Protein AF-A0A8F1IES5-F1 (afdb_monomer_lite)

pLDDT: mean 73.29, std 11.91, range [41.53, 90.56]

Structure (mmCIF, N/CA/C/O backbone):
data_AF-A0A8F1IES5-F1
#
_entry.id   AF-A0A8F1IES5-F1
#
loop_
_atom_site.group_PDB
_atom_site.id
_atom_site.type_symbol
_atom_site.label_atom_id
_atom_site.label_alt_id
_atom_site.label_comp_id
_atom_site.label_asym_id
_atom_site.label_entity_id
_atom_site.label_seq_id
_atom_site.pdbx_PDB_ins_code
_atom_site.Cartn_x
_atom_site.Cartn_y
_atom_site.Cartn_z
_atom_site.occupancy
_atom_site.B_iso_or_equiv
_atom_site.auth_seq_id
_atom_site.auth_comp_id
_atom_site.auth_asym_id
_atom_site.auth_atom_id
_atom_site.pdbx_PDB_model_num
ATOM 1 N N . MET A 1 1 ? 5.259 17.781 -8.937 1.00 62.38 1 MET A N 1
ATOM 2 C CA . MET A 1 1 ? 5.227 16.308 -8.946 1.00 62.38 1 MET A CA 1
ATOM 3 C C . MET A 1 1 ? 4.262 15.889 -10.029 1.00 62.38 1 MET A C 1
ATOM 5 O O . MET A 1 1 ? 3.131 16.365 -10.002 1.00 62.38 1 MET A O 1
ATOM 9 N N . ASN A 1 2 ? 4.724 15.120 -11.010 1.00 88.69 2 ASN A N 1
ATOM 10 C CA . ASN A 1 2 ? 3.863 14.681 -12.108 1.00 88.69 2 ASN A CA 1
ATOM 11 C C . ASN A 1 2 ? 2.858 13.619 -11.606 1.00 88.69 2 ASN A C 1
ATOM 13 O O . ASN A 1 2 ? 3.106 12.958 -10.594 1.00 88.69 2 ASN A O 1
ATOM 17 N N . ASN A 1 3 ? 1.720 13.456 -12.286 1.00 85.75 3 ASN A N 1
ATOM 18 C CA . ASN A 1 3 ? 0.677 12.503 -11.882 1.00 85.75 3 ASN A CA 1
ATOM 19 C C . ASN A 1 3 ? 1.192 11.053 -11.848 1.00 85.75 3 ASN A C 1
ATOM 21 O O . ASN A 1 3 ? 0.806 10.294 -10.960 1.00 85.75 3 ASN A O 1
ATOM 25 N N . ASP A 1 4 ? 2.121 10.695 -12.736 1.00 88.94 4 ASP A N 1
ATOM 26 C CA . ASP A 1 4 ? 2.719 9.353 -12.787 1.00 88.94 4 ASP A CA 1
ATOM 27 C C . ASP A 1 4 ? 3.637 9.077 -11.587 1.00 88.94 4 ASP A C 1
ATOM 29 O O . ASP A 1 4 ? 3.600 8.004 -10.975 1.00 88.94 4 ASP A O 1
ATOM 33 N N . GLU A 1 5 ? 4.419 10.079 -11.177 1.00 88.69 5 GLU A N 1
ATOM 34 C CA . GLU A 1 5 ? 5.237 9.991 -9.964 1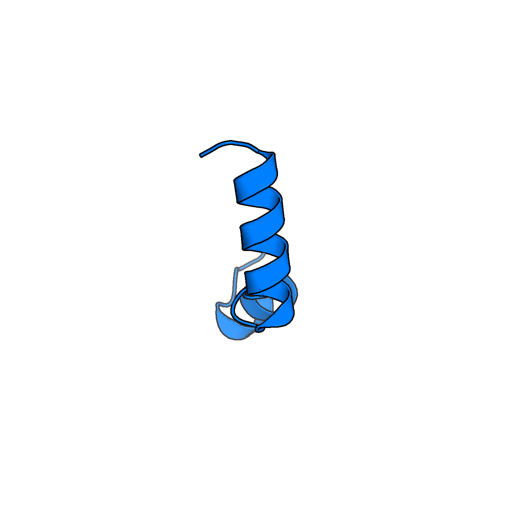.00 88.69 5 GLU A CA 1
ATOM 35 C C . GLU A 1 5 ? 4.353 9.871 -8.716 1.00 88.69 5 GLU A C 1
ATOM 37 O O . GLU A 1 5 ? 4.668 9.132 -7.781 1.00 88.69 5 GLU A O 1
ATOM 42 N N . LEU A 1 6 ? 3.222 10.583 -8.700 1.00 87.38 6 LEU A N 1
ATOM 43 C CA . LEU A 1 6 ? 2.254 10.521 -7.610 1.00 87.38 6 LEU A CA 1
ATOM 44 C C . LEU A 1 6 ? 1.576 9.147 -7.531 1.00 87.38 6 LEU A C 1
ATOM 46 O O . LEU A 1 6 ? 1.413 8.613 -6.433 1.00 87.38 6 LEU A O 1
ATOM 50 N N . ALA A 1 7 ? 1.204 8.560 -8.670 1.00 87.88 7 ALA A N 1
ATOM 51 C CA . ALA A 1 7 ? 0.637 7.216 -8.736 1.00 87.88 7 ALA A CA 1
ATOM 52 C C . ALA A 1 7 ? 1.630 6.165 -8.218 1.00 87.88 7 ALA A C 1
ATOM 54 O O . ALA A 1 7 ? 1.266 5.325 -7.393 1.00 87.88 7 ALA A O 1
ATOM 55 N N . THR A 1 8 ? 2.900 6.2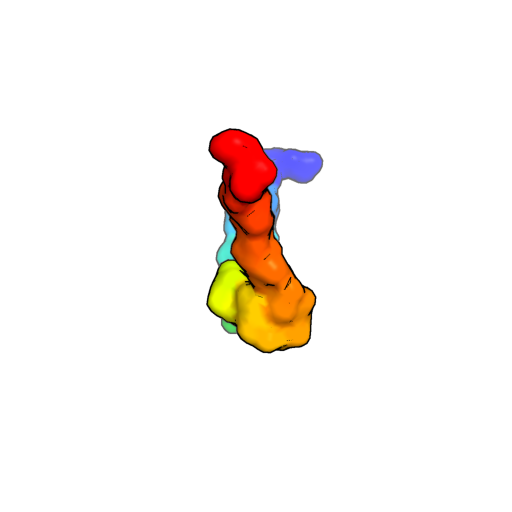83 -8.614 1.00 90.56 8 THR A N 1
ATOM 56 C CA . THR A 1 8 ? 3.980 5.392 -8.168 1.00 90.56 8 THR A CA 1
ATOM 57 C C . THR A 1 8 ? 4.185 5.477 -6.656 1.00 90.56 8 THR A C 1
ATOM 59 O O . THR A 1 8 ? 4.179 4.458 -5.966 1.00 90.56 8 THR A O 1
ATOM 62 N N . ARG A 1 9 ? 4.275 6.697 -6.109 1.00 86.56 9 ARG A N 1
ATOM 63 C CA . ARG A 1 9 ? 4.386 6.914 -4.659 1.00 86.56 9 ARG A CA 1
ATOM 64 C C . ARG A 1 9 ? 3.203 6.356 -3.874 1.00 86.56 9 ARG A C 1
ATOM 66 O O . ARG A 1 9 ? 3.396 5.808 -2.792 1.00 86.56 9 ARG A O 1
ATOM 73 N N . ARG A 1 10 ? 1.980 6.497 -4.395 1.00 84.81 10 ARG A N 1
ATOM 74 C CA . ARG A 1 10 ? 0.773 5.935 -3.769 1.00 84.81 10 ARG A CA 1
ATOM 75 C C . ARG A 1 10 ? 0.825 4.411 -3.744 1.00 84.81 10 ARG A C 1
ATOM 77 O O . ARG A 1 10 ? 0.562 3.831 -2.699 1.00 84.81 10 ARG A O 1
ATOM 84 N N . ALA A 1 11 ? 1.199 3.776 -4.855 1.00 85.81 11 ALA A N 1
ATOM 85 C CA . ALA A 1 11 ? 1.322 2.322 -4.931 1.00 85.81 11 ALA A CA 1
ATOM 86 C C . ALA A 1 11 ? 2.365 1.784 -3.937 1.00 85.81 11 ALA A C 1
ATOM 88 O O . ALA A 1 11 ? 2.085 0.825 -3.222 1.00 85.81 11 ALA A O 1
ATOM 89 N N . GLN A 1 12 ? 3.521 2.447 -3.824 1.00 87.69 12 GLN A N 1
ATOM 90 C CA . GLN A 1 12 ? 4.552 2.102 -2.839 1.00 87.69 12 GLN A CA 1
ATOM 91 C C . GLN A 1 12 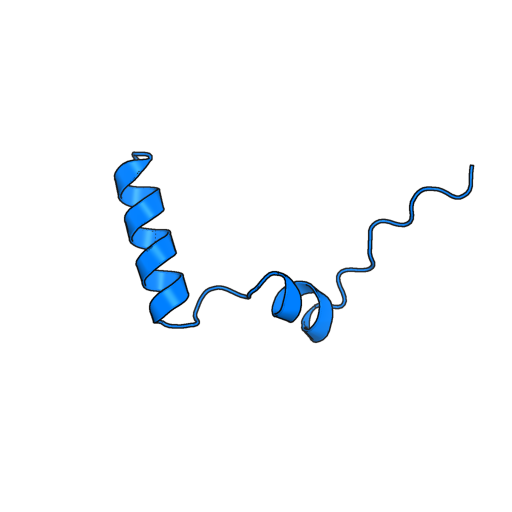? 4.047 2.260 -1.399 1.00 87.69 12 GLN A C 1
ATOM 93 O O . GLN A 1 12 ? 4.164 1.332 -0.608 1.00 87.69 12 GLN A O 1
ATOM 98 N N . ALA A 1 13 ? 3.408 3.385 -1.068 1.00 83.69 13 ALA A N 1
ATOM 99 C CA . ALA A 1 13 ? 2.874 3.619 0.274 1.00 83.69 13 ALA A CA 1
ATOM 100 C C . ALA A 1 13 ? 1.755 2.635 0.666 1.00 83.69 13 ALA A C 1
ATOM 102 O O . ALA A 1 13 ? 1.612 2.313 1.844 1.00 83.69 13 ALA A O 1
ATOM 103 N N . ILE A 1 14 ? 0.962 2.164 -0.303 1.00 80.62 14 ILE A N 1
ATOM 104 C CA . ILE A 1 14 ? -0.040 1.108 -0.096 1.00 80.62 14 ILE A CA 1
ATOM 105 C C . ILE A 1 14 ? 0.650 -0.237 0.164 1.00 80.62 14 ILE A C 1
ATOM 107 O O . ILE A 1 14 ? 0.281 -0.923 1.111 1.00 80.62 14 ILE A O 1
ATOM 111 N N . ALA A 1 15 ? 1.658 -0.602 -0.636 1.00 82.62 15 ALA A N 1
ATOM 112 C CA . ALA A 1 15 ? 2.403 -1.854 -0.470 1.00 82.62 15 ALA A CA 1
ATOM 113 C C . ALA A 1 15 ? 3.178 -1.916 0.859 1.00 82.62 15 ALA A C 1
ATOM 115 O O . ALA A 1 15 ? 3.292 -2.979 1.459 1.00 82.62 15 ALA A O 1
ATOM 116 N N . GLU A 1 16 ? 3.679 -0.777 1.337 1.00 82.69 16 GLU A N 1
ATOM 117 C CA . GLU A 1 16 ? 4.366 -0.652 2.627 1.00 82.69 16 GLU A CA 1
ATOM 118 C C . GLU A 1 16 ? 3.400 -0.518 3.824 1.00 82.69 16 GLU A C 1
ATOM 120 O O . GLU A 1 16 ? 3.859 -0.296 4.943 1.00 82.69 16 GLU A O 1
ATOM 125 N N . ASP A 1 17 ? 2.077 -0.573 3.601 1.00 72.06 17 ASP A N 1
ATOM 126 C CA . ASP A 1 17 ? 1.014 -0.296 4.592 1.00 72.06 17 ASP A CA 1
ATOM 127 C C . ASP A 1 17 ? 1.182 1.049 5.343 1.00 72.06 17 ASP A C 1
ATOM 129 O O . ASP A 1 17 ? 0.616 1.311 6.412 1.00 72.06 17 ASP A O 1
ATOM 133 N N . ARG A 1 18 ? 1.959 1.961 4.748 1.00 68.56 18 ARG A N 1
ATOM 134 C CA . ARG A 1 18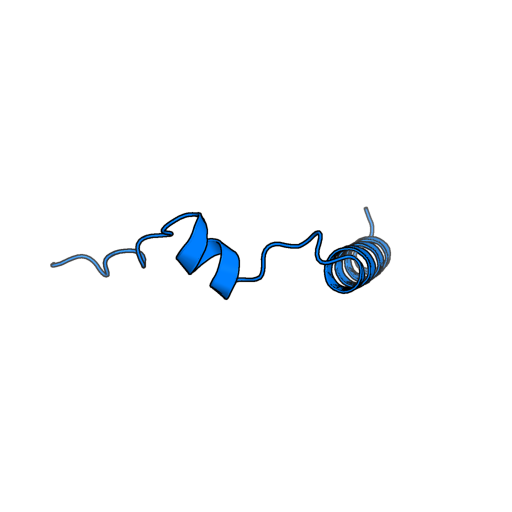 ? 2.181 3.327 5.240 1.00 68.56 18 ARG A CA 1
ATOM 135 C C . ARG A 1 18 ? 1.000 4.241 4.934 1.00 68.56 18 ARG A C 1
ATOM 137 O O . ARG A 1 18 ? 0.920 5.339 5.481 1.00 68.56 18 ARG A O 1
ATOM 144 N N . CYS A 1 19 ? 0.084 3.819 4.064 1.00 65.06 19 CYS A N 1
ATOM 145 C CA . CYS A 1 19 ? -1.113 4.577 3.745 1.00 65.06 19 CYS A CA 1
ATOM 146 C C . CYS A 1 19 ? -2.275 4.101 4.619 1.00 65.06 19 CYS A C 1
ATOM 148 O O . CYS A 1 19 ? -2.777 2.994 4.446 1.00 65.06 19 CYS A O 1
ATOM 150 N N . PHE A 1 20 ? -2.739 4.955 5.535 1.00 67.56 20 PHE A N 1
ATOM 151 C CA . PHE A 1 20 ? -3.952 4.679 6.299 1.00 67.56 20 PHE A CA 1
ATOM 152 C C . PHE A 1 20 ? -5.103 4.412 5.324 1.00 67.56 20 PHE A C 1
ATOM 154 O O . PHE A 1 20 ? -5.512 5.297 4.565 1.00 67.56 20 PHE A O 1
ATOM 161 N N . SER A 1 21 ? -5.611 3.180 5.308 1.00 72.56 21 SER A N 1
ATOM 162 C CA . SER A 1 21 ? -6.778 2.851 4.497 1.00 72.56 21 SER A CA 1
ATOM 163 C C . SER A 1 21 ? -7.960 3.714 4.943 1.00 72.56 21 SER A C 1
ATOM 165 O O . SER A 1 21 ? -8.038 4.147 6.093 1.00 72.56 21 SER A O 1
ATOM 167 N N . LYS A 1 22 ? -8.924 3.966 4.053 1.00 68.00 22 LYS A N 1
ATOM 168 C CA . LYS A 1 22 ? -10.134 4.7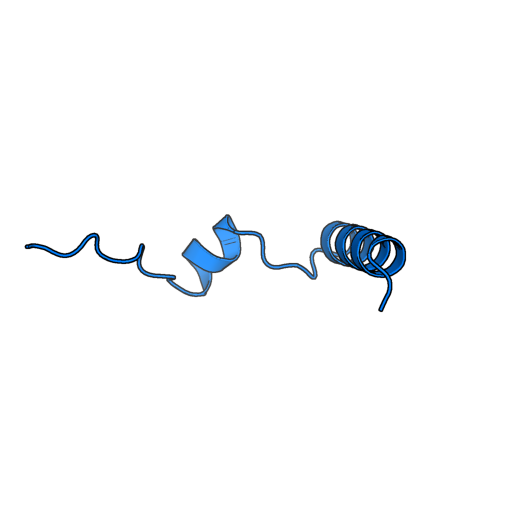27 4.410 1.00 68.00 22 LYS A CA 1
ATOM 169 C C . LYS A 1 22 ? -10.875 4.111 5.612 1.00 68.00 22 LYS A C 1
ATOM 171 O O . LYS A 1 22 ? -11.478 4.848 6.385 1.00 68.00 22 LYS A O 1
ATOM 176 N N . GLY A 1 23 ? -10.801 2.784 5.769 1.00 71.56 23 GLY A N 1
ATOM 177 C CA . GLY A 1 23 ? -11.276 2.057 6.951 1.00 71.56 23 GLY A CA 1
ATOM 178 C C . GLY A 1 23 ? -10.451 2.383 8.196 1.00 71.56 23 GLY A C 1
ATOM 179 O O . GLY A 1 23 ? -11.016 2.872 9.164 1.00 71.56 23 GLY A O 1
ATOM 180 N N . ARG A 1 24 ? -9.113 2.268 8.134 1.00 72.75 24 ARG A N 1
ATOM 181 C CA . ARG A 1 24 ? -8.203 2.647 9.237 1.00 72.75 24 ARG A CA 1
ATOM 182 C C . ARG A 1 24 ? -8.379 4.105 9.666 1.00 72.75 24 ARG A C 1
ATOM 184 O O . ARG A 1 24 ? -8.444 4.389 10.851 1.00 72.75 24 ARG A O 1
ATOM 191 N N . LEU A 1 25 ? -8.540 5.033 8.723 1.00 74.25 25 LEU A N 1
ATOM 192 C CA . LEU A 1 25 ? -8.841 6.440 9.020 1.00 74.25 25 LEU A CA 1
ATOM 193 C C . LEU A 1 25 ? -10.187 6.614 9.735 1.00 74.25 25 LEU A C 1
ATOM 195 O O . LEU A 1 25 ? -10.334 7.470 10.605 1.00 74.25 25 LEU A O 1
ATOM 199 N N . ARG A 1 26 ? -11.189 5.811 9.382 1.00 71.69 26 ARG A N 1
ATOM 200 C CA . ARG A 1 26 ? -12.496 5.851 10.038 1.00 71.69 26 ARG A CA 1
ATOM 201 C C . ARG A 1 26 ? -12.443 5.242 11.439 1.00 71.69 26 ARG A C 1
ATOM 203 O O . ARG A 1 26 ? -13.036 5.815 12.350 1.00 71.69 26 ARG A O 1
ATOM 210 N N . ASP A 1 27 ? -11.727 4.137 11.595 1.00 71.88 27 ASP A N 1
ATOM 211 C CA . ASP A 1 27 ? -11.723 3.322 12.808 1.00 71.88 27 ASP A CA 1
ATOM 212 C C . ASP A 1 27 ? -10.712 3.837 13.847 1.00 71.88 27 ASP A C 1
ATOM 214 O O . ASP A 1 27 ? -11.071 4.010 15.011 1.00 71.88 27 ASP A O 1
ATOM 218 N N . GLU A 1 28 ? -9.483 4.173 13.434 1.00 69.62 28 GLU A N 1
ATOM 219 C CA . GLU A 1 28 ? -8.425 4.684 14.324 1.00 69.62 28 GLU A CA 1
ATOM 220 C C . GLU A 1 28 ? -8.573 6.182 14.608 1.00 69.62 28 GLU A C 1
ATOM 222 O O . GLU A 1 28 ? -8.436 6.611 15.752 1.00 69.62 28 GLU A O 1
ATOM 227 N N . PHE A 1 29 ? -8.900 6.994 13.597 1.00 68.50 29 PHE A N 1
ATOM 228 C CA . PHE A 1 29 ? -9.005 8.452 13.767 1.00 68.50 29 PHE A CA 1
ATOM 229 C C . PHE A 1 29 ? -10.426 8.927 14.062 1.00 68.50 29 PHE A C 1
ATOM 231 O O . PHE A 1 29 ? -10.650 10.134 14.161 1.00 68.50 29 PHE A O 1
ATOM 238 N N . ARG A 1 30 ? -11.390 8.000 14.204 1.00 67.88 30 ARG A N 1
ATOM 239 C CA . ARG A 1 30 ? -12.816 8.304 14.399 1.00 67.88 30 ARG A CA 1
ATOM 240 C C . ARG A 1 30 ? -13.249 9.467 13.514 1.00 67.88 30 ARG A C 1
ATOM 242 O O . ARG A 1 30 ? -13.828 10.436 14.010 1.00 67.88 30 ARG A O 1
ATOM 249 N N . MET A 1 31 ? -12.957 9.389 12.210 1.00 67.69 31 MET A N 1
ATOM 250 C CA . MET A 1 31 ? -13.547 10.314 11.246 1.00 67.69 31 MET A CA 1
ATOM 251 C C . MET A 1 31 ? -15.057 10.137 11.357 1.00 67.69 31 MET A C 1
ATOM 253 O O . MET A 1 31 ? -15.640 9.213 10.782 1.00 67.69 31 MET A O 1
ATOM 257 N N . LYS A 1 32 ? -15.681 10.989 12.178 1.00 61.62 32 LYS A N 1
ATOM 258 C CA . LYS A 1 32 ? -17.124 11.062 12.324 1.00 61.62 32 LYS A CA 1
ATOM 259 C C . LYS A 1 32 ? -17.616 11.184 10.886 1.00 61.62 32 LYS A C 1
ATOM 261 O O . LYS A 1 32 ? -17.129 12.082 10.189 1.00 61.62 32 LYS A O 1
ATOM 266 N N . PRO A 1 33 ? -18.472 10.270 10.387 1.00 63.81 33 PRO A N 1
ATOM 267 C CA . PRO A 1 33 ? -19.064 10.493 9.080 1.00 63.81 33 PRO A CA 1
ATOM 268 C C . PRO A 1 33 ? -19.619 11.909 9.140 1.00 63.81 33 PRO A C 1
ATOM 270 O O . PRO A 1 33 ? -20.259 12.236 10.145 1.00 63.81 33 PRO A O 1
ATOM 273 N N . ALA A 1 34 ? -19.261 12.756 8.165 1.00 60.97 34 ALA A N 1
ATOM 274 C CA . ALA A 1 34 ? -19.772 14.118 8.112 1.00 60.97 34 ALA A CA 1
ATOM 275 C C . ALA A 1 34 ? -21.263 13.990 8.381 1.00 60.97 34 ALA A C 1
ATOM 277 O O . ALA A 1 34 ? -21.947 13.272 7.643 1.00 60.97 34 ALA A O 1
ATOM 278 N N . SER A 1 35 ? -21.721 14.522 9.519 1.00 57.88 35 SER A N 1
ATOM 279 C CA . SER A 1 35 ? -23.132 14.475 9.848 1.00 57.88 35 SER A CA 1
ATOM 280 C C . SER A 1 35 ? -23.782 15.133 8.651 1.00 57.88 35 SER A C 1
ATOM 282 O O . SER A 1 35 ? -23.566 16.327 8.438 1.00 57.88 35 SER A O 1
ATOM 284 N N . LYS A 1 36 ? -24.484 14.357 7.815 1.00 60.56 36 LYS A N 1
ATOM 285 C CA . LYS A 1 36 ? -25.459 14.958 6.917 1.00 60.56 36 LYS A CA 1
ATOM 286 C C . LYS A 1 36 ? -26.284 15.823 7.852 1.00 60.56 36 LYS A C 1
ATOM 288 O O . LYS A 1 36 ? -26.807 15.288 8.831 1.00 60.56 36 LYS A O 1
ATOM 293 N N . GLY A 1 37 ? -26.199 17.138 7.655 1.00 56.94 37 GLY A N 1
ATOM 294 C CA . GLY A 1 37 ? -26.813 18.103 8.546 1.00 56.94 37 GLY A CA 1
ATOM 295 C C . GLY A 1 37 ? -28.229 17.641 8.836 1.00 56.94 37 GLY A C 1
ATOM 296 O O . GLY A 1 37 ? -28.964 17.300 7.912 1.00 56.94 37 GLY A O 1
ATOM 297 N N . ALA A 1 38 ? -28.566 17.551 10.117 1.00 50.81 38 ALA A N 1
ATOM 298 C CA . ALA A 1 38 ? -29.956 17.648 10.499 1.00 50.81 38 ALA A CA 1
ATOM 299 C C . ALA A 1 38 ? -30.367 19.076 10.125 1.00 50.81 38 ALA A C 1
ATOM 301 O O . ALA A 1 38 ? -29.931 20.033 10.765 1.00 50.81 38 ALA A O 1
ATOM 302 N N . GLY A 1 39 ? -31.082 19.192 9.013 1.00 41.53 39 GLY A N 1
ATOM 303 C CA . GLY A 1 39 ? -31.702 20.396 8.485 1.00 41.53 39 GLY A CA 1
ATOM 304 C C . GLY A 1 39 ? -32.982 19.977 7.794 1.00 41.53 39 GLY A C 1
ATOM 305 O O . GLY A 1 39 ? -32.914 18.974 7.045 1.00 41.53 39 GLY A O 1
#

Foldseek 3Di:
DDPVVVVVVVVVCVVVVVDQDPVNCCPVVVPPPPPPDPD

Organism: Escherichia coli (NCBI:txid562)

Secondary structure (DSSP, 8-state):
--HHHHHHHHHHHHHTT-S--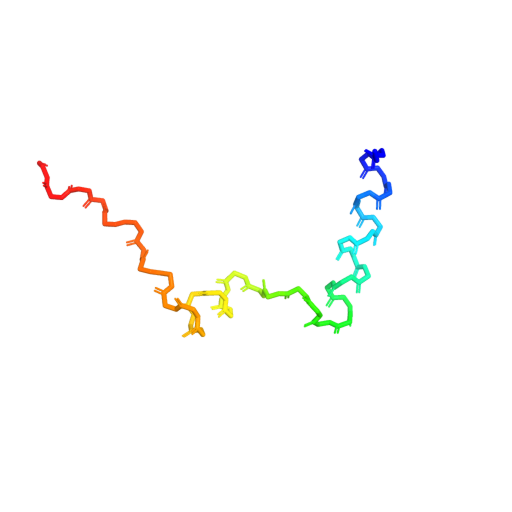HHHHHHTS----------

Radius of gyration: 14.63 Å; chains: 1; bounding box: 37×22×27 Å

Sequence (39 aa):
MNNDELATRRAQAIAEDRCFSKGRLRDEFRMKPASKGAG